Protein AF-A0A6J5TST3-F1 (afdb_monomer)

InterPro domains:
  IPR002048 EF-hand domain [PS50222] (1-26)
  IPR011992 EF-hand domain pair [SSF47473] (2-76)

Organism: Prunus armeniaca (NCBI:txid36596)

Sequence (81 aa):
MRFDMDSDSSLTQLELAAMLRSLGVKPTGYQLQVLLANGNGTVEFDELVTTILPNMNEEILINQEPLMEVFQSFERKRMRE

Nearest PDB structures (foldseek):
  7ua3-assembly1_L  TM=4.296E-01  e=4.789E-02  Homo sapiens
  4ggn-assembly1_A  TM=4.898E-01  e=2.036E+00  Plasmodium knowlesi strain H
  6cuu-assembly1_F  TM=2.989E-01  e=9.569E+00  Thermus thermophilus HB27

pLDDT: mean 72.17, std 10.3, range [46.31, 84.94]

Radius of gyration: 11.96 Å; Cα contacts (8 Å, |Δi|>4): 52; chains: 1; bounding box: 31×27×28 Å

Mean predicted aligned error: 7.89 Å

Foldseek 3Di:
DPQCDPLPLAQDLRSVQVLCVVVVFHADSVLSCQQCVVPPSDRDLVSVCVSRVVRDDVVCVVPVVSSVVSVVVRVVSVVPD

Solvent-accessible surface area (backbone atoms only — not comparable to full-atom values): 5048 Å² total; per-residue (Å²): 137,89,64,71,85,80,78,55,93,64,85,48,65,65,39,55,50,54,50,39,43,73,74,71,24,69,77,51,75,65,45,45,46,53,52,61,60,68,74,73,85,62,72,49,70,68,55,50,49,67,57,41,51,88,42,52,51,69,69,52,74,76,40,53,62,68,58,49,53,51,51,50,55,53,52,57,59,65,69,74,114

Secondary structure (DSSP, 8-state):
--S-SS--SS--HHHHHHHHHHTT----HHHHHHHHHTSSS---HHHHHHHHGGG--HHHHH--HHHHHHHHHHHHHHT--

Structure (mmCIF, N/CA/C/O backbone):
data_AF-A0A6J5TST3-F1
#
_entry.id   AF-A0A6J5TST3-F1
#
loop_
_atom_site.group_PDB
_atom_site.id
_atom_site.type_symbol
_atom_site.label_atom_id
_atom_site.label_alt_id
_atom_site.label_comp_id
_atom_site.label_asym_id
_atom_site.label_entity_id
_atom_site.label_seq_id
_atom_site.pdbx_PDB_ins_code
_atom_site.Cartn_x
_atom_site.Cartn_y
_atom_site.Cartn_z
_atom_site.occupancy
_atom_site.B_iso_or_equiv
_atom_site.auth_seq_id
_atom_site.auth_comp_id
_atom_site.auth_asym_id
_atom_site.auth_atom_id
_atom_site.pdbx_PDB_model_num
ATOM 1 N N . MET A 1 1 ? 7.522 12.426 -0.057 1.00 48.06 1 MET A N 1
ATOM 2 C CA . MET A 1 1 ? 8.585 11.600 -0.667 1.00 48.06 1 MET A CA 1
ATOM 3 C C . MET A 1 1 ? 9.048 10.560 0.358 1.00 48.06 1 MET A C 1
ATOM 5 O O . MET A 1 1 ? 10.174 10.620 0.817 1.00 48.06 1 MET A O 1
ATOM 9 N N . ARG A 1 2 ? 8.137 9.699 0.846 1.00 53.19 2 ARG A N 1
ATOM 10 C CA . ARG A 1 2 ? 8.397 8.827 2.018 1.00 53.19 2 ARG A CA 1
ATOM 11 C C . ARG A 1 2 ? 8.495 7.335 1.672 1.00 53.19 2 ARG A C 1
ATOM 13 O O . ARG A 1 2 ? 8.888 6.561 2.532 1.00 53.19 2 ARG A O 1
ATOM 20 N N . PHE A 1 3 ? 8.147 6.959 0.440 1.00 54.12 3 PHE A N 1
ATOM 21 C CA . PHE A 1 3 ? 8.042 5.563 0.001 1.00 54.12 3 PHE A CA 1
ATOM 22 C C . PHE A 1 3 ? 8.710 5.285 -1.348 1.00 54.12 3 PHE A C 1
ATOM 24 O O . PHE A 1 3 ? 8.706 4.139 -1.762 1.00 54.12 3 PHE A O 1
ATOM 31 N N . ASP A 1 4 ? 9.264 6.315 -1.994 1.00 55.59 4 ASP A N 1
ATOM 32 C CA . ASP A 1 4 ? 9.913 6.229 -3.304 1.00 55.59 4 ASP A CA 1
ATOM 33 C C . ASP A 1 4 ? 11.418 6.069 -3.064 1.00 55.59 4 ASP A C 1
ATOM 35 O O . ASP A 1 4 ? 12.083 7.033 -2.665 1.00 55.59 4 ASP A O 1
ATOM 39 N N . MET A 1 5 ? 11.908 4.829 -3.119 1.00 56.28 5 MET A N 1
ATOM 40 C CA . MET A 1 5 ? 13.271 4.483 -2.685 1.00 56.28 5 MET A CA 1
ATOM 41 C C . MET A 1 5 ? 14.270 4.445 -3.840 1.00 56.28 5 MET A C 1
ATOM 43 O O . MET A 1 5 ? 15.456 4.686 -3.612 1.00 56.28 5 MET A O 1
ATOM 47 N N . ASP A 1 6 ? 13.806 4.175 -5.055 1.00 58.66 6 ASP A N 1
ATOM 48 C CA . ASP A 1 6 ? 14.639 4.116 -6.257 1.00 58.66 6 ASP A CA 1
ATOM 49 C C . ASP A 1 6 ? 14.516 5.371 -7.135 1.00 58.66 6 ASP A C 1
ATOM 51 O O . ASP A 1 6 ? 15.378 5.587 -7.987 1.00 58.66 6 ASP A O 1
ATOM 55 N N . SER A 1 7 ? 13.529 6.250 -6.880 1.00 58.72 7 SER A N 1
ATOM 56 C CA . SER A 1 7 ? 13.222 7.410 -7.741 1.00 58.72 7 SER A CA 1
ATOM 57 C C . SER A 1 7 ? 13.029 7.016 -9.207 1.00 58.72 7 SER A C 1
ATOM 59 O O . SER A 1 7 ? 13.168 7.853 -10.102 1.00 58.72 7 SER A O 1
ATOM 61 N N . ASP A 1 8 ? 12.730 5.742 -9.449 1.00 58.22 8 ASP A N 1
ATOM 62 C CA . ASP A 1 8 ? 12.312 5.259 -10.741 1.00 58.22 8 ASP A CA 1
ATOM 63 C C . ASP A 1 8 ? 10.811 5.566 -10.821 1.00 58.22 8 ASP A C 1
ATOM 65 O O . ASP A 1 8 ? 10.054 5.421 -9.859 1.00 58.22 8 ASP A O 1
ATOM 69 N N . SER A 1 9 ? 10.368 6.133 -11.936 1.00 58.59 9 SER A N 1
ATOM 70 C CA . SER A 1 9 ? 8.994 6.604 -12.138 1.00 58.59 9 SER A CA 1
ATOM 71 C C . SER A 1 9 ? 7.936 5.484 -12.098 1.00 58.59 9 SER A C 1
ATOM 73 O O . SER A 1 9 ? 6.753 5.744 -12.315 1.00 58.59 9 SER A O 1
ATOM 75 N N . SER A 1 10 ? 8.328 4.257 -11.752 1.00 57.28 10 SER A N 1
ATOM 76 C CA . SER A 1 10 ? 7.505 3.061 -11.603 1.00 57.28 10 SER A CA 1
ATOM 77 C C . SER A 1 10 ? 7.347 2.710 -10.127 1.00 57.28 10 SER A C 1
ATOM 79 O O . SER A 1 10 ? 8.245 2.884 -9.312 1.00 57.28 10 SER A O 1
ATOM 81 N N . LEU A 1 11 ? 6.175 2.206 -9.751 1.00 67.31 11 LEU A N 1
ATOM 82 C CA . LEU A 1 11 ? 5.926 1.794 -8.375 1.00 67.31 11 LEU A CA 1
ATOM 83 C C . LEU A 1 11 ? 6.226 0.303 -8.238 1.00 67.31 11 LEU A C 1
ATOM 85 O O . LEU A 1 11 ? 5.530 -0.536 -8.812 1.00 67.31 11 LEU A O 1
ATOM 89 N N . THR A 1 12 ? 7.282 -0.039 -7.502 1.00 71.75 12 THR A N 1
ATOM 90 C CA . THR A 1 12 ? 7.676 -1.446 -7.360 1.00 71.75 12 THR A CA 1
ATOM 91 C C . THR A 1 12 ? 6.760 -2.187 -6.380 1.00 71.75 12 THR A C 1
ATOM 93 O O . THR A 1 12 ? 6.100 -1.602 -5.517 1.00 71.75 12 THR A O 1
ATOM 96 N N . GLN A 1 13 ? 6.746 -3.521 -6.460 1.00 74.94 13 GLN A N 1
ATOM 97 C CA . GLN A 1 13 ? 5.980 -4.388 -5.548 1.00 74.94 13 GLN A CA 1
ATOM 98 C C . GLN A 1 13 ? 6.276 -4.097 -4.070 1.00 74.94 13 GLN A C 1
ATOM 100 O O . GLN A 1 13 ? 5.393 -4.186 -3.216 1.00 74.94 13 GLN A O 1
ATOM 105 N N . LEU A 1 14 ? 7.524 -3.734 -3.770 1.00 76.31 14 LEU A N 1
ATOM 106 C CA . LEU A 1 14 ? 7.994 -3.387 -2.434 1.00 76.31 14 LEU A CA 1
ATOM 107 C C . LEU A 1 14 ? 7.425 -2.057 -1.942 1.00 76.31 14 LEU A C 1
ATOM 109 O O . LEU A 1 14 ? 7.023 -1.971 -0.779 1.00 76.31 14 LEU A O 1
ATOM 113 N N . GLU A 1 15 ? 7.361 -1.053 -2.811 1.00 76.94 15 GLU A N 1
ATOM 114 C CA . GLU A 1 15 ? 6.808 0.264 -2.491 1.00 76.94 15 GLU A CA 1
ATOM 115 C C . GLU A 1 15 ? 5.306 0.173 -2.235 1.00 76.94 15 GLU A C 1
ATOM 117 O O . GLU A 1 15 ? 4.825 0.646 -1.202 1.00 76.94 15 GLU A O 1
ATOM 122 N N . LEU A 1 16 ? 4.584 -0.557 -3.091 1.00 77.12 16 LEU A N 1
ATOM 123 C CA . LEU A 1 16 ? 3.161 -0.838 -2.908 1.00 77.12 16 LEU A CA 1
ATOM 124 C C . LEU A 1 16 ? 2.911 -1.584 -1.589 1.00 77.12 16 LEU A C 1
ATOM 126 O O . LEU A 1 16 ? 2.017 -1.232 -0.818 1.00 77.12 16 LEU A O 1
ATOM 130 N N . ALA A 1 17 ? 3.752 -2.572 -1.268 1.00 80.56 17 ALA A N 1
ATOM 131 C CA . ALA A 1 17 ? 3.673 -3.295 -0.002 1.00 80.56 17 ALA A CA 1
ATOM 132 C C . ALA A 1 17 ? 3.964 -2.406 1.215 1.00 80.56 17 ALA A C 1
ATOM 134 O O . ALA A 1 17 ? 3.329 -2.554 2.258 1.00 80.56 17 ALA A O 1
ATOM 135 N N . ALA A 1 18 ? 4.961 -1.523 1.137 1.00 81.50 18 ALA A N 1
ATOM 136 C CA . ALA A 1 18 ? 5.310 -0.600 2.218 1.00 81.50 18 ALA A CA 1
ATOM 137 C C . ALA A 1 18 ? 4.179 0.400 2.484 1.00 81.50 18 ALA A C 1
ATOM 139 O O . ALA A 1 18 ? 3.835 0.660 3.636 1.00 81.50 18 ALA A O 1
ATOM 140 N N . MET A 1 19 ? 3.563 0.886 1.415 1.00 77.56 19 MET A N 1
ATOM 141 C CA . MET A 1 19 ? 2.458 1.827 1.450 1.00 77.56 19 MET A CA 1
ATOM 142 C C . MET A 1 19 ? 1.190 1.203 2.036 1.00 77.56 19 MET A C 1
ATOM 144 O O . MET A 1 19 ? 0.635 1.732 2.996 1.00 77.56 19 MET A O 1
ATOM 148 N N . LEU A 1 20 ? 0.783 0.029 1.552 1.00 80.31 20 LEU A N 1
ATOM 149 C CA . LEU A 1 20 ? -0.356 -0.701 2.113 1.00 80.31 20 LEU A CA 1
ATOM 150 C C . LEU A 1 20 ? -0.124 -1.058 3.588 1.00 80.31 20 LEU A C 1
ATOM 152 O O . LEU A 1 20 ? -1.021 -0.896 4.411 1.00 80.31 20 LEU A O 1
ATOM 156 N N . ARG A 1 21 ? 1.111 -1.417 3.966 1.00 82.69 21 ARG A N 1
ATOM 157 C CA . ARG A 1 21 ? 1.469 -1.612 5.380 1.00 82.69 21 ARG A CA 1
ATOM 158 C C . ARG A 1 21 ? 1.344 -0.341 6.214 1.00 82.69 21 ARG A C 1
ATOM 160 O O . ARG A 1 21 ? 0.994 -0.449 7.385 1.00 82.69 21 ARG A O 1
ATOM 167 N N . SER A 1 22 ? 1.591 0.839 5.641 1.00 81.38 22 SER A N 1
ATOM 168 C CA . SER A 1 22 ? 1.373 2.117 6.337 1.00 81.38 22 SER A CA 1
ATOM 169 C C . SER A 1 22 ? -0.106 2.405 6.607 1.00 81.38 22 SER A C 1
ATOM 171 O O . SER A 1 22 ? -0.416 3.045 7.605 1.00 81.38 22 SER A O 1
ATOM 173 N N . LEU A 1 23 ? -1.005 1.845 5.791 1.00 76.81 23 LEU A N 1
ATOM 174 C CA . LEU A 1 23 ? -2.450 1.850 6.028 1.00 76.81 23 LEU A CA 1
ATOM 175 C C . LEU A 1 23 ? -2.911 0.784 7.031 1.00 76.81 23 LEU A C 1
ATOM 177 O O . LEU A 1 23 ? -4.098 0.677 7.309 1.00 76.81 23 LEU A O 1
ATOM 181 N N . GLY A 1 24 ? -2.005 -0.050 7.543 1.00 79.12 24 GLY A N 1
ATOM 182 C CA . GLY A 1 24 ? -2.366 -1.198 8.378 1.00 79.12 24 GLY A CA 1
ATOM 183 C C . GLY A 1 24 ? -2.900 -2.396 7.586 1.00 79.12 24 GLY A C 1
ATOM 184 O O . GLY A 1 24 ? -3.301 -3.391 8.187 1.00 79.12 24 GLY A O 1
ATOM 185 N N . VAL A 1 25 ? -2.849 -2.343 6.253 1.00 81.94 25 VAL A N 1
ATOM 186 C CA . VAL A 1 25 ? -3.201 -3.452 5.364 1.00 81.94 25 VAL A CA 1
ATOM 187 C C . VAL A 1 25 ? -1.961 -4.314 5.136 1.00 81.94 25 VAL A C 1
ATOM 189 O O . VAL A 1 25 ? -0.887 -3.823 4.789 1.00 81.94 25 VAL A O 1
ATOM 192 N N . LYS A 1 26 ? -2.084 -5.632 5.306 1.00 82.94 26 LYS A N 1
ATOM 193 C CA . LYS A 1 26 ? -1.013 -6.584 4.973 1.00 82.94 26 LYS A CA 1
ATOM 194 C C . LYS A 1 26 ? -1.343 -7.310 3.671 1.00 82.94 26 LYS A C 1
ATOM 196 O O . LYS A 1 26 ? -1.965 -8.368 3.729 1.00 82.94 26 LYS A O 1
ATOM 201 N N . PRO A 1 27 ? -0.931 -6.771 2.512 1.00 80.69 27 PRO A N 1
ATOM 202 C CA . PRO A 1 27 ? -1.121 -7.461 1.250 1.00 80.69 27 PRO A CA 1
ATOM 203 C C . PRO A 1 27 ? -0.196 -8.679 1.162 1.00 80.69 27 PRO A C 1
ATOM 205 O O . PRO A 1 27 ? 0.919 -8.695 1.693 1.00 80.69 27 PRO A O 1
ATOM 208 N N . THR A 1 28 ? -0.657 -9.699 0.456 1.00 84.94 28 THR A N 1
ATOM 209 C CA . THR A 1 28 ? 0.134 -10.875 0.090 1.00 84.94 28 THR A CA 1
ATOM 210 C C . THR A 1 28 ? 0.932 -10.622 -1.188 1.00 84.94 28 THR A C 1
ATOM 212 O O . THR A 1 28 ? 0.587 -9.765 -2.001 1.00 84.94 28 THR A O 1
ATOM 215 N N . GLY A 1 29 ? 2.002 -11.396 -1.399 1.00 81.94 29 GLY A N 1
ATOM 216 C CA . GLY A 1 29 ? 2.810 -11.298 -2.621 1.00 81.94 29 GLY A CA 1
ATOM 217 C C . GLY A 1 29 ? 1.977 -11.460 -3.896 1.00 81.94 29 GLY A C 1
ATOM 218 O O . GLY A 1 29 ? 2.173 -10.707 -4.843 1.00 81.94 29 GLY A O 1
ATOM 219 N N . TYR A 1 30 ? 0.994 -12.366 -3.871 1.00 82.88 30 TYR A N 1
ATOM 220 C CA . TYR A 1 30 ? 0.060 -12.589 -4.974 1.00 82.88 30 TYR A CA 1
ATOM 221 C C . TYR A 1 30 ? -0.806 -11.360 -5.269 1.00 82.88 30 TYR A C 1
ATOM 223 O O . TYR A 1 30 ? -0.907 -10.948 -6.414 1.00 82.88 30 TYR A O 1
ATOM 231 N N . GLN A 1 31 ? -1.373 -10.725 -4.243 1.00 81.19 31 GLN A N 1
ATOM 232 C CA . GLN A 1 31 ? -2.170 -9.503 -4.396 1.00 81.19 31 GLN A CA 1
ATOM 233 C C . GLN A 1 31 ? -1.363 -8.361 -5.014 1.00 81.19 31 GLN A C 1
ATOM 235 O O . GLN A 1 31 ? -1.801 -7.715 -5.958 1.00 81.19 31 GLN A O 1
ATOM 240 N N . LEU A 1 32 ? -0.142 -8.147 -4.530 1.00 81.12 32 LEU A N 1
ATOM 241 C CA . LEU A 1 32 ? 0.746 -7.138 -5.106 1.00 81.12 32 LEU A CA 1
ATOM 242 C C . LEU A 1 32 ? 1.108 -7.470 -6.557 1.00 81.12 32 LEU A C 1
ATOM 244 O O . LEU A 1 32 ? 1.239 -6.573 -7.380 1.00 81.12 32 LEU A O 1
ATOM 248 N N . GLN A 1 33 ? 1.266 -8.758 -6.866 1.00 79.31 33 GLN A N 1
ATOM 249 C CA . GLN A 1 33 ? 1.534 -9.213 -8.221 1.00 79.31 33 GLN A CA 1
ATOM 250 C C . GLN A 1 33 ? 0.327 -8.996 -9.129 1.00 79.31 33 GLN A C 1
ATOM 252 O O . GLN A 1 33 ? 0.538 -8.566 -10.246 1.00 79.31 33 GLN A O 1
ATOM 257 N N . VAL A 1 34 ? -0.906 -9.221 -8.663 1.00 80.00 34 VAL A N 1
ATOM 258 C CA . VAL A 1 34 ? -2.137 -8.925 -9.418 1.00 80.00 34 VAL A CA 1
ATOM 259 C C . VAL A 1 34 ? -2.219 -7.435 -9.746 1.00 80.00 34 VAL A C 1
A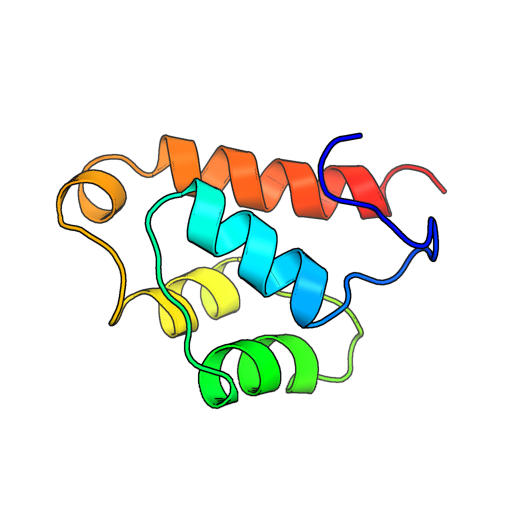TOM 261 O O . VAL A 1 34 ? -2.373 -7.093 -10.910 1.00 80.00 34 VAL A O 1
ATOM 264 N N . LEU A 1 35 ? -1.983 -6.565 -8.759 1.00 76.62 35 LEU A N 1
ATOM 265 C CA . LEU A 1 35 ? -1.983 -5.108 -8.955 1.00 76.62 35 LEU A CA 1
ATOM 266 C C . LEU A 1 35 ? -0.937 -4.648 -9.977 1.00 76.62 35 LEU A C 1
ATOM 268 O O . LEU A 1 35 ? -1.159 -3.697 -10.714 1.00 76.62 35 LEU A O 1
ATOM 272 N N . LEU A 1 36 ? 0.209 -5.325 -10.035 1.00 72.38 36 LEU A N 1
ATOM 273 C CA . LEU A 1 36 ? 1.274 -5.016 -10.992 1.00 72.38 36 LEU A CA 1
ATOM 274 C C . LEU A 1 36 ? 1.154 -5.789 -12.313 1.00 72.38 36 LEU A C 1
ATOM 276 O O . LEU A 1 36 ? 1.794 -5.424 -13.298 1.00 72.38 36 LEU A O 1
ATOM 280 N N . ALA A 1 37 ? 0.357 -6.857 -12.354 1.00 68.38 37 ALA A N 1
ATOM 281 C CA . ALA A 1 37 ? 0.191 -7.728 -13.514 1.00 68.38 37 ALA A CA 1
ATOM 282 C C . ALA A 1 37 ? -0.740 -7.132 -14.567 1.00 68.38 37 ALA A C 1
ATOM 284 O O . ALA A 1 37 ? -0.765 -7.641 -15.687 1.00 68.38 37 ALA A O 1
ATOM 285 N N . ASN A 1 38 ? -1.441 -6.039 -14.252 1.00 63.28 38 ASN A N 1
ATOM 286 C CA . ASN A 1 38 ? -2.324 -5.372 -15.202 1.00 63.28 38 ASN A CA 1
ATOM 287 C C . ASN A 1 38 ? -1.573 -4.774 -16.414 1.00 63.28 38 ASN A C 1
ATOM 289 O O . ASN A 1 38 ? -2.190 -4.317 -17.372 1.00 63.28 38 ASN A O 1
ATOM 293 N N . GLY A 1 39 ? -0.230 -4.841 -16.431 1.00 53.28 39 GLY A N 1
ATOM 294 C CA . GLY A 1 39 ? 0.599 -4.780 -17.646 1.00 53.28 39 GLY A CA 1
ATOM 295 C C . GLY A 1 39 ? 0.654 -3.415 -18.340 1.00 53.28 39 GLY A C 1
ATOM 296 O O . GLY A 1 39 ? 1.453 -3.215 -19.249 1.00 53.28 39 GLY A O 1
ATOM 297 N N . ASN A 1 40 ? -0.159 -2.471 -17.880 1.00 57.09 40 ASN A N 1
ATOM 298 C CA . ASN A 1 40 ? -0.224 -1.067 -18.272 1.00 57.09 40 ASN A CA 1
ATOM 299 C C . ASN A 1 40 ? 0.714 -0.178 -17.430 1.00 57.09 40 ASN A C 1
ATOM 301 O O . ASN A 1 40 ? 0.866 1.003 -17.730 1.00 57.09 40 ASN A O 1
ATOM 305 N N . GLY A 1 41 ? 1.341 -0.737 -16.386 1.00 58.00 41 GLY A N 1
ATOM 306 C CA . GLY A 1 41 ? 2.185 0.006 -15.447 1.00 58.00 41 GLY A CA 1
ATOM 307 C C . GLY A 1 41 ? 1.399 0.914 -14.495 1.00 58.00 41 GLY A C 1
ATOM 308 O O . GLY A 1 41 ? 2.001 1.737 -13.809 1.00 58.00 41 GLY A O 1
ATOM 309 N N . THR A 1 42 ? 0.070 0.782 -14.437 1.00 59.34 42 THR A N 1
ATOM 310 C CA . THR A 1 42 ? -0.810 1.627 -13.624 1.00 59.34 42 THR A CA 1
ATOM 311 C C . THR A 1 42 ? -1.788 0.782 -12.824 1.00 59.34 42 THR A C 1
ATOM 313 O O . THR A 1 42 ? -2.554 0.010 -13.390 1.00 59.34 42 THR A O 1
ATOM 316 N N . VAL A 1 43 ? -1.800 0.976 -11.506 1.00 70.75 43 VAL A N 1
ATOM 317 C CA . VAL A 1 43 ? -2.795 0.366 -10.621 1.00 70.75 43 VAL A CA 1
ATOM 318 C C . VAL A 1 43 ? -4.064 1.214 -10.658 1.00 70.75 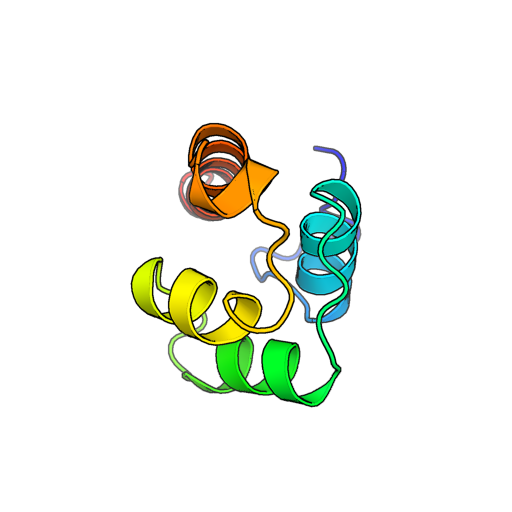43 VAL A C 1
ATOM 320 O O . VAL A 1 43 ? -4.035 2.381 -10.263 1.00 70.75 43 VAL A O 1
ATOM 323 N N . GLU A 1 44 ? -5.180 0.643 -11.109 1.00 73.69 44 GLU A N 1
ATOM 324 C CA . GLU A 1 44 ? -6.475 1.326 -11.038 1.00 73.69 44 GLU A CA 1
ATOM 325 C C . GLU A 1 44 ? -7.034 1.309 -9.608 1.00 73.69 44 GLU A C 1
ATOM 327 O O . GLU A 1 44 ? -6.772 0.392 -8.826 1.00 73.69 44 GLU A O 1
ATOM 332 N N . PHE A 1 45 ? -7.829 2.323 -9.249 1.00 73.50 45 PHE A N 1
ATOM 333 C CA . PHE A 1 45 ? -8.423 2.412 -7.910 1.00 73.50 45 PHE A CA 1
ATOM 334 C C . PHE A 1 45 ? -9.322 1.210 -7.598 1.00 73.50 45 PHE A C 1
ATOM 336 O O . PHE A 1 45 ? -9.218 0.630 -6.519 1.00 73.50 45 PHE A O 1
ATOM 343 N N . ASP A 1 46 ? -10.160 0.800 -8.552 1.00 76.19 46 ASP A N 1
ATOM 344 C CA . ASP A 1 46 ? -11.034 -0.365 -8.388 1.00 76.19 46 ASP A CA 1
ATOM 345 C C . ASP A 1 46 ? -10.229 -1.651 -8.198 1.00 76.19 46 ASP A C 1
ATOM 347 O O . ASP A 1 46 ? -10.585 -2.506 -7.384 1.00 76.19 46 ASP A O 1
ATOM 351 N N . GLU A 1 47 ? -9.101 -1.777 -8.890 1.00 78.75 47 GLU A N 1
ATOM 352 C CA . GLU A 1 47 ? -8.216 -2.929 -8.775 1.00 78.75 47 GLU A CA 1
ATOM 353 C C . GL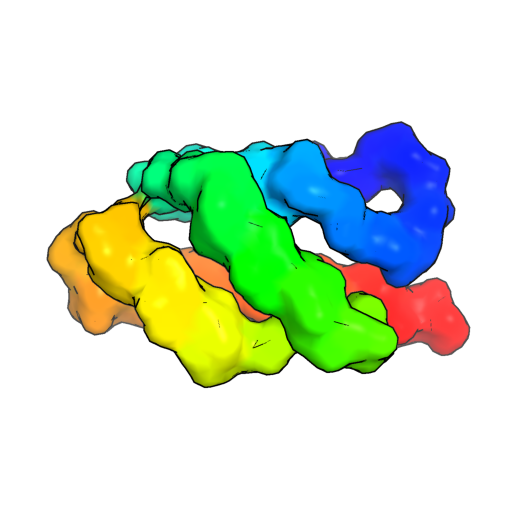U A 1 47 ? -7.512 -2.956 -7.415 1.00 78.75 47 GLU A C 1
ATOM 355 O O . GLU A 1 47 ? -7.479 -4.000 -6.757 1.00 78.75 47 GLU A O 1
ATOM 360 N N . LEU A 1 48 ? -7.040 -1.793 -6.948 1.00 77.88 48 LEU A N 1
ATOM 361 C CA . LEU A 1 48 ? -6.493 -1.599 -5.608 1.00 77.88 48 LEU A CA 1
ATOM 362 C C . LEU A 1 48 ? -7.503 -2.044 -4.552 1.00 77.88 48 LEU A C 1
ATOM 364 O O . LEU A 1 48 ? -7.183 -2.910 -3.737 1.00 77.88 48 LEU A O 1
ATOM 368 N N . VAL A 1 49 ? -8.721 -1.498 -4.597 1.00 79.31 49 VAL A N 1
ATOM 369 C CA . VAL A 1 49 ? -9.793 -1.793 -3.642 1.00 79.31 49 VAL A CA 1
ATOM 370 C C . VAL A 1 49 ? -10.153 -3.271 -3.674 1.00 79.31 49 VAL A C 1
ATOM 372 O O . VAL A 1 49 ? -10.146 -3.905 -2.625 1.00 79.31 49 VAL A O 1
ATOM 375 N N . THR A 1 50 ? -10.388 -3.848 -4.854 1.00 81.75 50 THR A N 1
ATOM 376 C CA . THR A 1 50 ? -10.757 -5.267 -5.015 1.00 81.75 50 THR A CA 1
ATOM 377 C C . THR A 1 50 ? -9.669 -6.201 -4.502 1.00 81.75 50 THR A C 1
ATOM 379 O O . THR A 1 50 ? -9.954 -7.225 -3.879 1.00 81.75 50 THR A O 1
ATOM 382 N N . THR A 1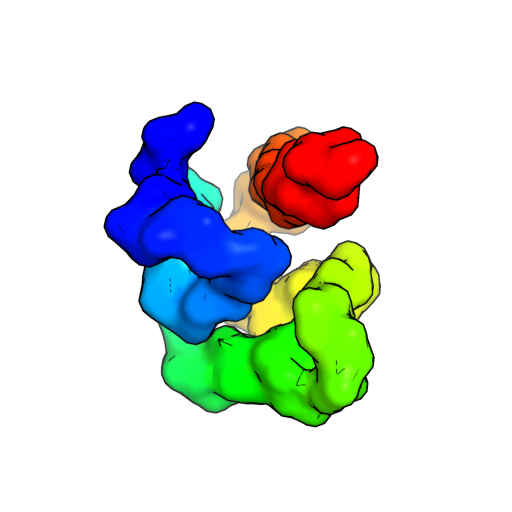 51 ? -8.408 -5.832 -4.710 1.00 80.50 51 THR A N 1
ATOM 383 C CA . THR A 1 51 ? -7.279 -6.667 -4.321 1.00 80.50 51 THR A CA 1
ATOM 384 C C . THR A 1 51 ? -7.003 -6.611 -2.825 1.00 80.50 51 THR A C 1
ATOM 386 O O . THR A 1 51 ? -6.659 -7.638 -2.236 1.00 80.50 51 THR A O 1
ATOM 389 N N . ILE A 1 52 ? -7.147 -5.441 -2.197 1.00 76.75 52 ILE A N 1
ATOM 390 C CA . ILE A 1 52 ? -6.848 -5.268 -0.771 1.00 76.75 52 ILE A CA 1
ATOM 391 C C . ILE A 1 52 ? -8.077 -5.402 0.128 1.00 76.75 52 ILE A C 1
ATOM 393 O O . ILE A 1 52 ? -7.896 -5.584 1.326 1.00 76.75 52 ILE A O 1
ATOM 397 N N . LEU A 1 53 ? -9.292 -5.403 -0.433 1.00 80.19 53 LEU A N 1
ATOM 398 C CA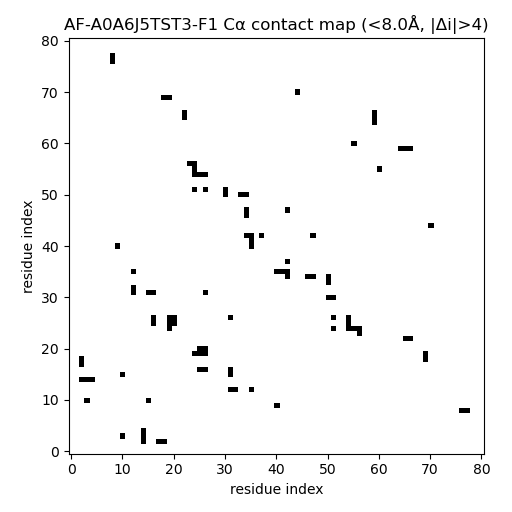 . LEU A 1 53 ? -10.575 -5.694 0.227 1.00 80.19 53 LEU A CA 1
ATOM 399 C C . LEU A 1 53 ? -10.510 -6.868 1.221 1.00 80.19 53 LEU A C 1
ATOM 401 O O . LEU A 1 53 ? -10.967 -6.701 2.349 1.00 80.19 53 LEU A O 1
ATOM 405 N N . PRO A 1 54 ? -9.893 -8.022 0.885 1.00 79.69 54 PRO A N 1
ATOM 406 C CA . PRO A 1 54 ? -9.770 -9.155 1.809 1.00 79.69 54 PRO A CA 1
ATOM 407 C C . PRO A 1 54 ? -8.900 -8.871 3.043 1.00 79.69 54 PRO A C 1
ATOM 409 O O . PRO A 1 54 ? -8.963 -9.601 4.028 1.00 79.69 54 PRO A O 1
ATOM 412 N N . ASN A 1 55 ? -8.046 -7.849 2.975 1.00 76.44 55 ASN A N 1
ATOM 413 C CA . ASN A 1 55 ? -7.094 -7.450 4.011 1.00 76.44 55 ASN A CA 1
ATOM 414 C C . ASN A 1 55 ? -7.389 -6.053 4.576 1.00 76.44 55 ASN A C 1
ATOM 416 O O . ASN A 1 55 ? -6.581 -5.541 5.355 1.00 76.44 55 ASN A O 1
ATOM 420 N N . MET A 1 56 ? -8.503 -5.433 4.177 1.00 77.94 56 MET A N 1
ATOM 421 C CA . MET A 1 56 ? -8.961 -4.172 4.743 1.00 77.94 56 MET A CA 1
ATOM 422 C C . MET A 1 56 ? -9.576 -4.415 6.115 1.00 77.94 56 MET A C 1
ATOM 424 O O . MET A 1 56 ? -10.332 -5.362 6.327 1.00 77.94 56 MET A O 1
ATOM 428 N N . ASN A 1 57 ? -9.282 -3.507 7.037 1.00 77.94 57 ASN A N 1
ATOM 429 C CA . ASN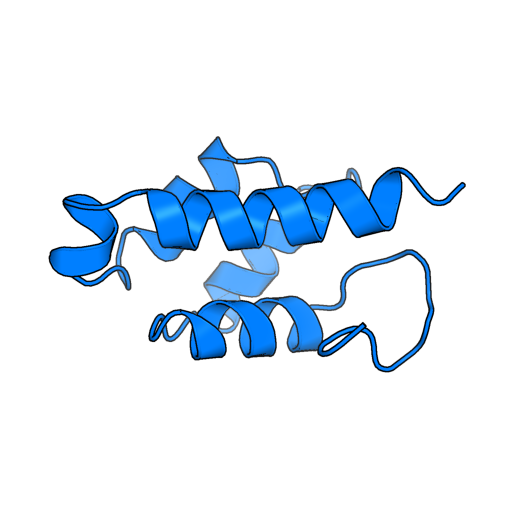 A 1 57 ? -9.952 -3.462 8.329 1.00 77.94 57 ASN A CA 1
ATOM 430 C C . ASN A 1 57 ? -11.2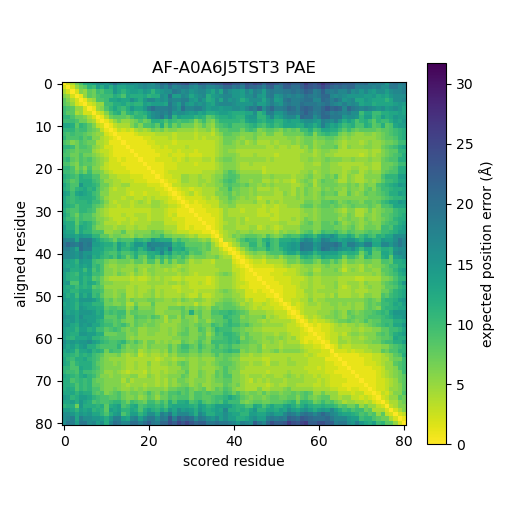93 -2.730 8.176 1.00 77.94 57 ASN A C 1
ATOM 432 O O . ASN A 1 57 ? -11.425 -1.871 7.303 1.00 77.94 57 ASN A O 1
ATOM 436 N N . GLU A 1 58 ? -12.262 -3.005 9.056 1.00 80.00 58 GLU A N 1
ATOM 437 C CA . GLU A 1 58 ? -13.562 -2.305 9.063 1.00 80.00 58 GLU A CA 1
ATOM 438 C C . GLU A 1 58 ? -13.401 -0.782 9.084 1.00 80.00 58 GLU A C 1
ATOM 440 O O . GLU A 1 58 ? -14.145 -0.077 8.418 1.00 80.00 58 GLU A O 1
ATOM 445 N N . GLU A 1 59 ? -12.380 -0.270 9.769 1.00 77.38 59 GLU A N 1
ATOM 446 C CA . GLU A 1 59 ? -12.071 1.160 9.824 1.00 77.38 59 GLU A CA 1
ATOM 447 C C . GLU A 1 59 ? -11.767 1.765 8.443 1.00 77.38 59 GLU A C 1
ATOM 449 O O . GLU A 1 59 ? -12.215 2.867 8.148 1.00 77.38 59 GLU A O 1
ATOM 454 N N . ILE A 1 60 ? -11.078 1.025 7.569 1.00 76.81 60 ILE A N 1
ATOM 455 C CA . ILE A 1 60 ? -10.767 1.441 6.189 1.00 76.81 60 ILE A CA 1
ATOM 456 C C . ILE A 1 60 ? -11.996 1.268 5.282 1.00 76.81 60 ILE A C 1
ATOM 458 O O . ILE A 1 60 ? -12.188 2.007 4.319 1.00 76.81 60 ILE A O 1
ATOM 462 N N . LEU A 1 61 ? -12.846 0.288 5.595 1.00 76.62 61 LEU A N 1
ATOM 463 C CA . L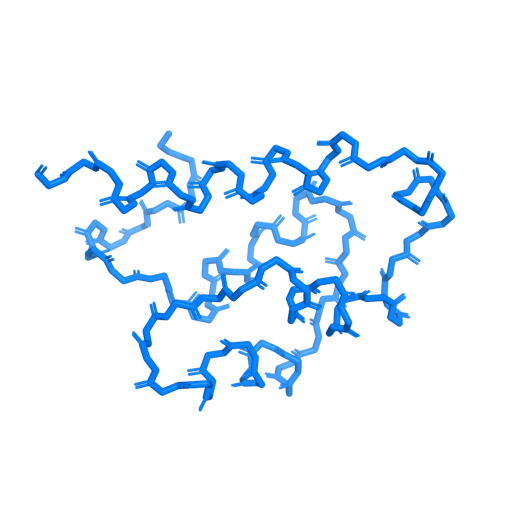EU A 1 61 ? -14.099 0.053 4.882 1.00 76.62 61 LEU A CA 1
ATOM 464 C C . LEU A 1 61 ? -15.133 1.154 5.176 1.00 76.62 61 LEU A C 1
ATOM 466 O O . LEU A 1 61 ? -15.882 1.554 4.288 1.00 76.62 61 LEU A O 1
ATOM 470 N N . ILE A 1 62 ? -15.159 1.635 6.423 1.00 81.38 62 ILE A N 1
ATOM 471 C CA . ILE A 1 62 ? -16.037 2.706 6.908 1.00 81.38 62 ILE A CA 1
ATOM 472 C C . ILE A 1 62 ? -15.470 4.079 6.527 1.00 81.38 62 ILE A C 1
ATOM 474 O O . ILE A 1 62 ? -16.233 4.966 6.148 1.00 81.38 62 ILE A O 1
ATOM 478 N N . ASN A 1 63 ? -14.146 4.257 6.604 1.00 80.62 63 ASN A N 1
ATOM 479 C CA . ASN A 1 63 ? -13.463 5.483 6.215 1.00 80.62 63 ASN A CA 1
ATOM 480 C C . ASN A 1 63 ? -12.528 5.245 5.022 1.00 80.62 63 ASN A C 1
ATOM 482 O O . ASN A 1 63 ? -11.440 4.693 5.171 1.00 80.62 63 ASN A O 1
ATOM 486 N N . GLN A 1 64 ? -12.927 5.734 3.846 1.00 80.06 64 GLN A N 1
ATOM 487 C CA . GLN A 1 64 ? -12.132 5.647 2.618 1.00 80.06 64 GLN A CA 1
ATOM 488 C C . GLN A 1 64 ? -11.044 6.730 2.499 1.00 80.06 64 GLN A C 1
ATOM 490 O O . GLN A 1 64 ? -10.276 6.702 1.538 1.00 80.06 64 GLN A O 1
ATOM 495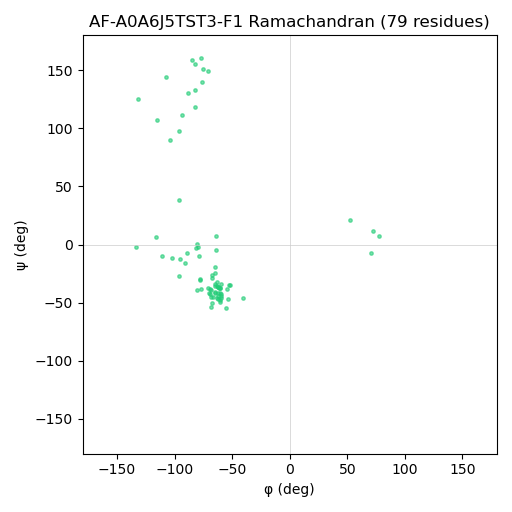 N N . GLU A 1 65 ? -10.930 7.670 3.447 1.00 82.56 65 GLU A N 1
ATOM 496 C CA . GLU A 1 65 ? -9.859 8.682 3.444 1.00 82.56 65 GLU A CA 1
ATOM 497 C C . GLU A 1 65 ? -8.444 8.086 3.340 1.00 82.56 65 GLU A C 1
ATOM 499 O O . GLU A 1 65 ? -7.684 8.547 2.488 1.00 82.56 65 GLU A O 1
ATOM 504 N N . PRO A 1 66 ? -8.064 7.041 4.103 1.00 77.50 66 PRO A N 1
ATOM 505 C CA . PRO A 1 66 ? -6.720 6.469 4.031 1.00 77.50 66 PRO A CA 1
ATOM 506 C C . PRO A 1 66 ? -6.445 5.824 2.660 1.00 77.50 66 PRO A C 1
ATOM 508 O O . PRO A 1 66 ? -5.350 5.919 2.105 1.00 77.50 66 PRO A O 1
ATOM 511 N N . LEU A 1 67 ? -7.475 5.210 2.071 1.00 78.12 67 LEU A N 1
ATOM 512 C CA . LEU A 1 67 ? -7.459 4.662 0.712 1.00 78.12 67 LEU A CA 1
ATOM 513 C C . LEU A 1 67 ? -7.223 5.751 -0.333 1.00 78.12 67 LEU A C 1
ATOM 515 O O . LEU A 1 67 ? -6.372 5.604 -1.209 1.00 78.12 67 LEU A O 1
ATOM 519 N N . MET A 1 68 ? -7.956 6.855 -0.208 1.00 79.56 68 MET A N 1
ATOM 520 C CA . MET A 1 68 ? -7.826 8.040 -1.046 1.00 79.56 68 MET A CA 1
ATOM 521 C C . MET A 1 68 ? -6.450 8.688 -0.908 1.00 79.56 68 MET A C 1
ATOM 523 O O . MET A 1 68 ? -5.860 9.065 -1.915 1.00 79.56 68 MET A O 1
ATOM 527 N N . GLU A 1 69 ? -5.896 8.796 0.301 1.00 79.12 69 GLU A N 1
ATOM 528 C CA . GLU A 1 69 ? -4.543 9.323 0.502 1.00 79.12 69 GLU A CA 1
ATOM 529 C C . GLU A 1 69 ? -3.495 8.474 -0.210 1.00 79.12 69 GLU A C 1
ATOM 531 O O . GLU A 1 69 ? -2.579 9.016 -0.844 1.00 79.12 69 GLU A O 1
ATOM 536 N N . VAL A 1 70 ? -3.644 7.149 -0.138 1.00 75.69 70 VAL A N 1
ATOM 537 C CA . VAL A 1 70 ? -2.737 6.228 -0.811 1.00 75.69 70 VAL A CA 1
ATOM 538 C C . VAL A 1 70 ? -2.886 6.301 -2.320 1.00 75.69 70 VAL A C 1
ATOM 540 O O . VAL A 1 70 ? -1.886 6.462 -3.019 1.00 75.69 70 VAL A O 1
ATOM 543 N N . PHE A 1 71 ? -4.114 6.307 -2.827 1.00 75.25 71 PHE A N 1
ATOM 544 C CA . PHE A 1 71 ? -4.367 6.460 -4.254 1.00 75.25 71 PHE A CA 1
ATOM 545 C C . PHE A 1 71 ? -3.863 7.805 -4.794 1.00 75.25 71 PHE A C 1
ATOM 547 O O . PHE A 1 71 ? -3.159 7.859 -5.797 1.00 75.25 71 PHE A O 1
ATOM 554 N N . GLN A 1 72 ? -4.108 8.908 -4.087 1.00 76.38 72 GLN A N 1
ATOM 555 C CA . GLN A 1 72 ? -3.570 10.209 -4.478 1.00 76.38 72 GLN A CA 1
ATOM 556 C C . GLN A 1 72 ? -2.045 10.249 -4.400 1.00 76.38 72 GLN A C 1
ATOM 558 O O . GLN A 1 72 ? -1.408 10.947 -5.181 1.00 76.38 72 GLN A O 1
ATOM 563 N N . SER A 1 73 ? -1.423 9.549 -3.450 1.00 72.00 73 SER A N 1
ATOM 564 C CA . SER A 1 73 ? 0.035 9.449 -3.410 1.00 72.00 73 SER A CA 1
ATOM 565 C C . SER A 1 73 ? 0.583 8.643 -4.593 1.00 72.00 73 SER A C 1
ATOM 567 O O . SER A 1 73 ? 1.693 8.942 -5.028 1.00 72.00 73 SER A O 1
ATOM 569 N N . PHE A 1 74 ? -0.190 7.691 -5.122 1.00 69.12 74 PHE A N 1
ATOM 570 C CA . PHE A 1 74 ? 0.106 6.955 -6.352 1.00 69.12 74 PHE A CA 1
ATOM 571 C C . PHE A 1 74 ? 0.016 7.882 -7.581 1.00 69.12 74 PHE A C 1
ATOM 573 O O . PHE A 1 74 ? 0.999 8.070 -8.294 1.00 69.12 74 PHE A O 1
ATOM 580 N N . GLU A 1 75 ? -1.112 8.574 -7.763 1.00 66.31 75 GLU A N 1
ATOM 581 C CA . GLU A 1 75 ? -1.334 9.525 -8.870 1.00 66.31 75 GLU A CA 1
ATOM 582 C C . GLU A 1 75 ? -0.357 10.718 -8.842 1.00 66.31 75 GLU A C 1
ATOM 584 O O . GLU A 1 75 ? 0.141 11.158 -9.879 1.00 66.31 75 GLU A O 1
ATOM 589 N N . ARG A 1 76 ? 0.011 11.214 -7.651 1.00 64.62 76 ARG A N 1
ATOM 590 C CA . ARG A 1 76 ? 1.021 12.277 -7.495 1.00 64.62 76 ARG A CA 1
ATOM 591 C C . ARG A 1 76 ? 2.428 11.858 -7.934 1.00 64.62 76 ARG A C 1
ATOM 593 O O . ARG A 1 76 ? 3.213 12.755 -8.236 1.00 64.62 76 ARG A O 1
ATOM 600 N N . LYS A 1 77 ? 2.770 10.559 -7.941 1.00 61.03 77 LYS A N 1
ATOM 601 C CA . LYS A 1 77 ? 4.041 10.065 -8.516 1.00 61.03 77 LYS A CA 1
ATOM 602 C C . LYS A 1 77 ? 4.007 10.211 -10.042 1.00 61.03 77 LYS A C 1
ATOM 604 O O . LYS A 1 77 ? 4.984 10.661 -10.625 1.00 61.03 77 LYS A O 1
ATOM 609 N N . ARG A 1 78 ? 2.849 9.952 -10.658 1.00 58.69 78 ARG A N 1
ATOM 610 C CA . ARG A 1 78 ? 2.649 9.982 -12.115 1.00 58.69 78 ARG A CA 1
ATOM 611 C C . ARG A 1 78 ? 2.504 11.388 -12.709 1.00 58.69 78 ARG A C 1
ATOM 613 O O . ARG A 1 78 ? 2.896 11.606 -13.842 1.00 58.69 78 ARG A O 1
ATOM 620 N N . MET A 1 79 ? 1.980 12.354 -11.951 1.00 52.09 79 MET A N 1
ATOM 621 C CA . MET A 1 79 ? 1.838 13.755 -12.398 1.00 52.09 79 MET A CA 1
ATOM 622 C C . MET A 1 79 ? 3.122 14.605 -12.306 1.00 52.09 79 MET A C 1
ATOM 624 O O . MET A 1 79 ? 3.073 15.793 -12.615 1.00 52.09 79 MET A O 1
ATOM 628 N N . ARG A 1 80 ? 4.257 14.055 -11.849 1.00 48.75 80 ARG A N 1
ATOM 629 C CA . ARG A 1 80 ? 5.555 14.764 -11.828 1.00 48.75 80 ARG A CA 1
ATOM 630 C C . ARG A 1 80 ? 6.426 14.447 -13.051 1.00 48.75 80 ARG A C 1
ATOM 632 O O . ARG A 1 80 ? 7.642 14.336 -12.910 1.00 48.75 80 ARG A O 1
ATOM 639 N N . GLU A 1 81 ? 5.802 14.316 -14.215 1.00 46.31 81 GLU A N 1
ATOM 640 C CA . GLU A 1 81 ? 6.471 14.349 -15.523 1.00 46.31 81 GLU A CA 1
ATOM 641 C C . GLU A 1 81 ? 6.291 15.720 -16.183 1.00 46.31 81 GLU A C 1
ATOM 643 O O . GLU A 1 81 ? 5.171 16.278 -16.101 1.00 46.31 81 GLU A O 1
#